Protein 3FAJ (pdb70)

CATH classification: 1.20.120.950

Structure (mmCIF, N/CA/C/O backbone):
data_3FAJ
#
_entry.id   3FAJ
#
_cell.length_a   62.450
_cell.length_b   62.450
_cell.length_c   57.220
_cell.angle_alpha   90.00
_cell.angle_beta   90.00
_cell.angle_gamma   120.00
#
_symmetry.space_group_name_H-M   'P 61'
#
loop_
_entity.id
_entity.type
_entity.pdbx_description
1 polymer 'Putative uncharacterized protein'
2 non-polymer 'CHLORIDE ION'
3 water water
#
loop_
_atom_site.group_PDB
_atom_site.id
_atom_site.type_symbol
_atom_site.label_atom_id
_atom_site.label_alt_id
_atom_site.label_comp_id
_atom_site.label_asym_id
_atom_site.label_entity_id
_atom_site.label_seq_id
_atom_site.pdbx_PDB_ins_code
_atom_site.Cartn_x
_atom_site.Cartn_y
_atom_site.Cartn_z
_atom_site.occupancy
_atom_site.B_iso_or_equiv
_atom_site.auth_seq_id
_atom_site.auth_comp_id
_atom_site.auth_asym_id
_atom_site.auth_atom_id
_atom_site.pdbx_PDB_model_num
ATOM 1 N N . LYS A 1 27 ? -18.101 38.453 -4.582 1.00 36.00 7 LYS A N 1
ATOM 2 C CA . LYS A 1 27 ? -18.978 39.533 -5.127 1.00 35.59 7 LYS A CA 1
ATOM 3 C C . LYS A 1 27 ? -19.446 40.483 -4.010 1.00 35.18 7 LYS A C 1
ATOM 4 O O . LYS A 1 27 ? -18.651 40.850 -3.128 1.00 35.59 7 LYS A O 1
ATOM 10 N N . LYS A 1 28 ? -20.724 40.869 -4.048 1.00 34.11 8 LYS A N 1
ATOM 11 C CA . LYS A 1 28 ? -21.296 41.839 -3.109 1.00 32.73 8 LYS A CA 1
ATOM 12 C C . LYS A 1 28 ? -21.192 41.398 -1.645 1.00 31.74 8 LYS A C 1
ATOM 13 O O . LYS A 1 28 ? -21.650 40.305 -1.266 1.00 31.56 8 LYS A O 1
ATOM 19 N N . GLY A 1 29 ? -20.561 42.247 -0.833 1.00 30.12 9 GLY A N 1
ATOM 20 C CA . GLY A 1 29 ? -20.489 42.021 0.601 1.00 27.75 9 GLY A CA 1
ATOM 21 C C . GLY A 1 29 ? -19.376 41.067 0.994 1.00 25.73 9 GLY A C 1
ATOM 22 O O . GLY A 1 29 ? -19.263 40.687 2.161 1.00 25.99 9 GLY A O 1
ATOM 23 N N . ASP A 1 30 ? -18.542 40.681 0.026 1.00 24.49 10 ASP A N 1
ATOM 24 C CA . ASP A 1 30 ? -17.459 39.737 0.311 1.00 23.97 10 ASP A CA 1
ATOM 25 C C . ASP A 1 30 ? -16.222 40.499 0.770 1.00 23.83 10 ASP A C 1
ATOM 26 O O . ASP A 1 30 ? -15.235 40.635 0.036 1.00 23.96 10 ASP A O 1
ATOM 31 N N . TYR A 1 31 ? -16.283 40.991 2.007 1.00 22.75 11 TYR A N 1
ATOM 32 C CA . TYR A 1 31 ? -15.215 41.827 2.549 1.00 22.50 11 TYR A CA 1
ATOM 33 C C . TYR A 1 31 ? -13.947 41.025 2.792 1.00 22.65 11 TYR A C 1
ATOM 34 O O . TYR A 1 31 ? -12.848 41.556 2.633 1.00 23.35 11 TYR A O 1
ATOM 43 N N . ALA A 1 32 ? -14.110 39.758 3.194 1.00 23.12 12 ALA A N 1
ATOM 44 C CA . ALA A 1 32 ? -12.977 38.858 3.337 1.00 23.22 12 ALA A CA 1
ATOM 45 C C . ALA A 1 32 ? -12.203 38.753 2.011 1.00 24.04 12 ALA A C 1
ATOM 46 O O . ALA A 1 32 ? -10.970 38.902 1.990 1.00 22.89 12 ALA A O 1
ATOM 48 N N . GLY A 1 33 ? -12.920 38.506 0.912 1.00 24.36 13 GLY A N 1
ATOM 49 C CA . GLY A 1 33 ? -12.297 38.438 -0.428 1.00 24.54 13 GLY A CA 1
ATOM 50 C C . GLY A 1 33 ? -11.618 39.748 -0.800 1.00 25.49 13 GLY A C 1
ATOM 51 O O . GLY A 1 33 ? -10.505 39.748 -1.377 1.00 25.34 13 GLY A O 1
ATOM 52 N N . GLY A 1 34 ? -12.273 40.868 -0.464 1.00 24.11 14 GLY A N 1
ATOM 53 C CA . GLY A 1 34 ? -11.718 42.198 -0.752 1.00 24.63 14 GLY A CA 1
ATOM 54 C C . GLY A 1 34 ? -10.425 42.410 0.036 1.00 24.17 14 GLY A C 1
ATOM 55 O O . GLY A 1 34 ? -9.454 42.966 -0.487 1.00 25.18 14 GLY A O 1
ATOM 56 N N . ALA A 1 35 ? -10.412 41.956 1.283 1.00 23.68 15 ALA A N 1
ATOM 57 C CA . ALA A 1 35 ? -9.204 42.021 2.102 1.00 24.02 15 ALA A CA 1
ATOM 58 C C . ALA A 1 35 ? -8.086 41.190 1.451 1.00 24.27 15 ALA A C 1
ATOM 59 O O . ALA A 1 35 ? -6.959 41.663 1.349 1.00 24.02 15 ALA A O 1
ATOM 61 N N . VAL A 1 36 ? -8.394 39.974 0.999 1.00 23.29 16 VAL A N 1
ATOM 62 C CA . VAL A 1 36 ? -7.362 39.105 0.376 1.00 23.22 16 VAL A CA 1
ATOM 63 C C . VAL A 1 36 ? -6.774 39.786 -0.880 1.00 23.64 16 VAL A C 1
ATOM 64 O O . VAL A 1 36 ? -5.556 39.728 -1.129 1.00 24.84 16 VAL A O 1
ATOM 68 N N . LYS A 1 37 ? -7.617 40.479 -1.641 1.00 23.01 17 LYS A N 1
ATOM 69 C CA A LYS A 1 37 ? -7.118 41.204 -2.815 0.50 23.11 17 LYS A CA 1
ATOM 70 C CA B LYS A 1 37 ? -7.161 41.233 -2.820 0.50 23.42 17 LYS A CA 1
ATOM 71 C C . LYS A 1 37 ? -6.114 42.277 -2.392 1.00 23.23 17 LYS A C 1
ATOM 72 O O . LYS A 1 37 ? -5.054 42.415 -3.018 1.00 24.41 17 LYS A O 1
ATOM 83 N N . ILE A 1 38 ? -6.435 43.021 -1.337 1.00 23.50 18 ILE A N 1
ATOM 84 C CA . ILE A 1 38 ? -5.541 44.052 -0.785 1.00 23.28 18 ILE A CA 1
ATOM 85 C C . ILE A 1 38 ? -4.241 43.385 -0.315 1.00 23.11 18 ILE A C 1
ATOM 86 O O . ILE A 1 38 ? -3.134 43.866 -0.612 1.00 23.37 18 ILE A O 1
ATOM 91 N N . LEU A 1 39 ? -4.382 42.267 0.386 1.00 23.28 19 LEU A N 1
ATOM 92 C CA . LEU A 1 39 ? -3.190 41.537 0.887 1.00 24.27 19 LEU A CA 1
ATOM 93 C C . LEU A 1 39 ? -2.279 41.060 -0.263 1.00 24.90 19 LEU A C 1
ATOM 94 O O . LEU A 1 39 ? -1.041 41.144 -0.162 1.00 25.32 19 LEU A O 1
ATOM 99 N N . ASP A 1 40 ? -2.872 40.569 -1.342 1.00 24.96 20 ASP A N 1
ATOM 100 C CA . ASP A 1 40 ? -2.082 40.172 -2.517 1.00 25.54 20 ASP A CA 1
ATOM 101 C C . ASP A 1 40 ? -1.307 41.358 -3.112 1.00 26.00 20 ASP A C 1
ATOM 102 O O . ASP A 1 40 ? -0.151 41.220 -3.538 1.00 25.92 20 ASP A O 1
ATOM 107 N N . MET A 1 41 ? -1.950 42.526 -3.170 1.00 25.70 21 MET A N 1
ATOM 108 C CA . MET A 1 41 ? -1.288 43.757 -3.673 1.00 26.83 21 MET A CA 1
ATOM 109 C C . MET A 1 41 ? -0.163 44.194 -2.726 1.00 25.93 21 MET A C 1
ATOM 110 O O . MET A 1 41 ? 0.909 44.642 -3.173 1.00 25.85 21 MET A O 1
ATOM 115 N N . PHE A 1 42 ? -0.408 44.069 -1.426 1.00 24.00 22 PHE A N 1
ATOM 116 C CA . PHE A 1 42 ? 0.601 44.353 -0.401 1.00 24.10 22 PHE A CA 1
ATOM 117 C C . PHE A 1 42 ? 1.843 43.486 -0.646 1.00 24.65 22 PHE A C 1
ATOM 118 O O . PHE A 1 42 ? 2.978 43.991 -0.679 1.00 24.72 22 PHE A O 1
ATOM 126 N N . GLU A 1 43 ? 1.622 42.191 -0.853 1.00 23.82 23 GLU A N 1
ATOM 127 C CA . GLU A 1 43 ? 2.749 41.251 -1.007 1.00 23.42 23 GLU A CA 1
ATOM 128 C C . GLU A 1 43 ? 3.500 41.467 -2.303 1.00 23.70 23 GLU A C 1
ATOM 129 O O . GLU A 1 43 ? 4.701 41.152 -2.394 1.00 22.62 23 GLU A O 1
ATOM 135 N N . ASN A 1 44 ? 2.793 41.970 -3.314 1.00 23.11 24 ASN A N 1
ATOM 136 C CA . ASN A 1 44 ? 3.403 42.245 -4.619 1.00 23.60 24 ASN A CA 1
ATOM 137 C C . ASN A 1 44 ? 4.163 43.552 -4.672 1.00 23.77 24 ASN A C 1
ATOM 138 O O . ASN A 1 4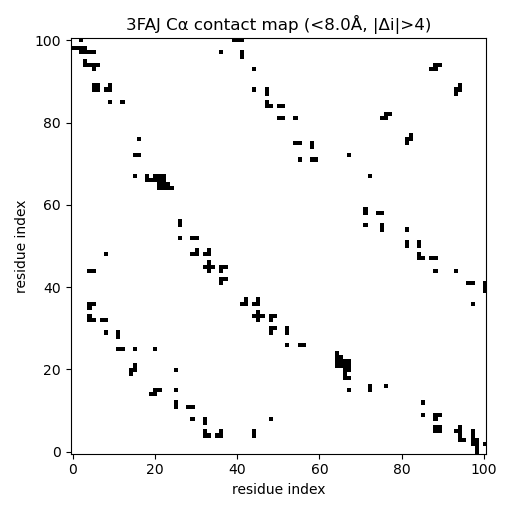4 ? 4.779 43.862 -5.668 1.00 24.19 24 ASN A O 1
ATOM 143 N N . GLY A 1 45 ? 4.082 44.331 -3.600 1.00 24.54 25 GLY A N 1
ATOM 144 C CA . GLY A 1 45 ? 4.738 45.621 -3.582 1.00 25.03 25 GLY A CA 1
ATOM 145 C C . GLY A 1 45 ? 3.920 46.704 -4.252 1.00 24.83 25 GLY A C 1
ATOM 146 O O . GLY A 1 45 ? 4.403 47.807 -4.429 1.00 25.24 25 GLY A O 1
ATOM 147 N N . GLN A 1 46 ? 2.772 46.459 -4.571 1.00 24.88 26 GLN A N 1
ATOM 148 C CA . GLN A 1 46 ? 1.884 47.343 -5.323 1.00 26.09 26 GLN A CA 1
ATOM 149 C C . GLN A 1 46 ? 1.339 48.484 -4.464 1.00 26.27 26 GLN A C 1
ATOM 150 O O . GLN A 1 46 ? 0.985 49.547 -4.979 1.00 26.46 26 GLN A O 1
ATOM 156 N N . LEU A 1 47 ? 1.265 48.248 -3.157 1.00 27.65 27 LEU A N 1
ATOM 157 C CA . LEU A 1 47 ? 0.695 49.169 -2.174 1.00 29.08 27 LEU A CA 1
ATOM 158 C C . LEU A 1 47 ? 1.784 49.781 -1.324 1.00 29.88 27 LEU A C 1
ATOM 159 O O . LEU A 1 47 ? 2.881 49.233 -1.190 1.00 32.22 27 LEU A O 1
ATOM 164 N N . GLY A 1 48 ? 1.487 50.928 -0.751 1.00 28.56 28 GLY A N 1
ATOM 165 C CA . GLY A 1 48 ? 2.432 51.566 0.130 1.00 27.42 28 GLY A CA 1
ATOM 166 C C . GLY A 1 48 ? 1.872 51.575 1.534 1.00 25.80 28 GLY A C 1
ATOM 167 O O . GLY A 1 48 ? 0.818 50.975 1.809 1.00 25.17 28 GLY A O 1
ATOM 168 N N . TYR A 1 49 ? 2.608 52.228 2.424 1.00 24.57 29 TYR A N 1
ATOM 169 C CA . TYR A 1 49 ? 2.169 52.413 3.793 1.00 24.27 29 TYR A CA 1
ATOM 170 C C . TYR A 1 49 ? 2.020 53.906 3.982 1.00 23.65 29 TYR A C 1
ATOM 171 O O . TYR A 1 49 ? 2.902 54.664 3.574 1.00 23.49 29 TYR A O 1
ATOM 180 N N . PRO A 1 50 ? 0.922 54.339 4.620 1.00 23.78 30 PRO A N 1
ATOM 181 C CA . PRO A 1 50 ? -0.156 53.580 5.269 1.00 24.03 30 PRO A CA 1
ATOM 182 C C . PRO A 1 50 ? -1.321 53.114 4.388 1.00 24.39 30 PRO A C 1
ATOM 183 O O . PRO A 1 50 ? -2.296 52.606 4.931 1.00 24.92 30 PRO A O 1
ATOM 187 N N . GLU A 1 51 ? -1.232 53.273 3.066 1.00 24.49 31 GLU A N 1
ATOM 188 C CA . GLU A 1 51 ? -2.316 52.828 2.161 1.00 25.48 31 GLU A CA 1
ATOM 189 C C . GLU A 1 51 ? -2.840 51.434 2.502 1.00 24.35 31 GLU A C 1
ATOM 190 O O . GLU A 1 51 ? -4.053 51.218 2.585 1.00 23.62 31 GLU A O 1
ATOM 196 N N . VAL A 1 52 ? -1.923 50.500 2.729 1.00 23.37 32 VAL A N 1
ATOM 197 C CA . VAL A 1 52 ? -2.331 49.125 2.965 1.00 23.84 32 VAL A CA 1
ATOM 198 C C . VAL A 1 52 ? -3.194 49.011 4.210 1.00 24.00 32 VAL A C 1
ATOM 199 O O . VAL A 1 52 ? -4.248 48.360 4.155 1.00 23.91 32 VAL A O 1
ATOM 203 N N . THR A 1 53 ? -2.782 49.644 5.317 1.00 22.75 33 THR A N 1
ATOM 204 C CA . THR A 1 53 ? -3.560 49.485 6.555 1.00 23.79 33 THR A CA 1
ATOM 205 C C . THR A 1 53 ? -4.862 50.279 6.559 1.00 23.68 33 THR A C 1
ATOM 206 O O . THR A 1 53 ? -5.852 49.825 7.140 1.00 25.00 33 THR A O 1
ATOM 210 N N . LEU A 1 54 ? -4.867 51.435 5.898 1.00 23.87 34 LEU A N 1
ATOM 211 C CA . LEU A 1 54 ? -6.094 52.238 5.790 1.00 23.07 34 LEU A CA 1
ATOM 212 C C . LEU A 1 54 ? -7.138 51.459 4.979 1.00 23.05 34 LEU A C 1
ATOM 213 O O . LEU A 1 54 ? -8.320 51.421 5.350 1.00 23.55 34 LEU A O 1
ATOM 218 N N . LYS A 1 55 ? -6.695 50.839 3.887 1.00 22.25 35 LYS A N 1
ATOM 219 C CA . LYS A 1 55 ? -7.583 50.038 3.045 1.00 22.95 35 LYS A CA 1
ATOM 220 C C . LYS A 1 55 ? -8.087 48.787 3.779 1.00 22.96 35 LYS A C 1
ATOM 221 O O . LYS A 1 55 ? -9.288 48.470 3.680 1.00 23.81 35 LYS A O 1
ATOM 227 N N . LEU A 1 56 ? -7.195 48.077 4.485 1.00 22.86 36 LEU A N 1
ATOM 228 C CA . LEU A 1 56 ? -7.623 46.915 5.296 1.00 22.70 36 LEU A CA 1
ATOM 229 C C . LEU A 1 56 ? -8.606 47.358 6.365 1.00 22.68 36 LEU A C 1
ATOM 230 O O . LEU A 1 56 ? -9.591 46.675 6.614 1.00 23.48 36 LEU A O 1
ATOM 235 N N . ALA A 1 57 ? -8.340 48.504 6.999 1.00 22.82 37 ALA A N 1
ATOM 236 C CA . ALA A 1 57 ? -9.225 49.022 8.037 1.00 23.09 37 ALA A CA 1
ATOM 237 C C . ALA A 1 57 ? -10.642 49.266 7.482 1.00 23.53 37 ALA A C 1
ATOM 238 O O . ALA A 1 57 ? -11.643 49.033 8.181 1.00 23.35 37 ALA A O 1
ATOM 240 N N . GLY A 1 58 ? -10.711 49.725 6.233 1.00 22.84 38 GLY A N 1
ATOM 241 C CA . GLY A 1 58 ? -11.993 49.950 5.540 1.00 23.87 38 GLY A CA 1
ATOM 242 C C . GLY A 1 58 ? -12.779 48.648 5.416 1.00 23.66 38 GLY A C 1
ATOM 243 O O . GLY A 1 58 ? -13.994 48.623 5.648 1.00 24.62 38 GLY A O 1
ATOM 244 N N . GLU A 1 59 ? -12.019 47.548 5.023 1.00 23.81 39 GLU A N 1
ATOM 245 C CA . GLU A 1 59 ? -12.734 46.257 4.965 1.00 24.33 39 GLU A CA 1
ATOM 246 C C . GLU A 1 59 ? -13.141 45.827 6.367 1.00 24.08 39 GLU A C 1
ATOM 247 O O . GLU A 1 59 ? -14.230 45.265 6.579 1.00 24.31 39 GLU A O 1
ATOM 253 N N . GLU A 1 60 ? -12.286 45.947 7.257 1.00 24.24 40 GLU A N 1
ATOM 254 C CA . GLU A 1 60 ? -12.602 45.623 8.646 1.00 25.05 40 GLU A CA 1
ATOM 255 C C . GLU A 1 60 ? -13.848 46.387 9.118 1.00 23.98 40 GLU A C 1
ATOM 256 O O . GLU A 1 60 ? -14.736 45.813 9.764 1.00 24.58 40 GLU A O 1
ATOM 262 N N . ALA A 1 61 ? -14.035 47.633 8.840 1.00 23.43 41 ALA A N 1
ATOM 263 C CA . ALA A 1 61 ? -15.235 48.383 9.212 1.00 23.63 41 ALA A CA 1
ATOM 264 C C . ALA A 1 61 ? -16.457 47.835 8.488 1.00 24.20 41 ALA A C 1
ATOM 265 O O . ALA A 1 61 ? -17.530 47.749 9.078 1.00 23.61 41 ALA A O 1
ATOM 267 N N . ASN A 1 62 ? -16.298 47.492 7.207 1.00 23.79 42 ASN A N 1
ATOM 268 C CA . ASN A 1 62 ? -17.409 46.915 6.431 1.00 23.96 42 ASN A CA 1
ATOM 269 C C . ASN A 1 62 ? -17.880 45.608 7.102 1.00 23.49 42 ASN A C 1
ATOM 270 O O . ASN A 1 62 ? -19.092 45.384 7.280 1.00 23.33 42 ASN A O 1
ATOM 275 N N . ALA A 1 63 ? -16.911 44.765 7.459 1.00 23.13 43 ALA A N 1
ATOM 276 C CA . ALA A 1 63 ? -17.166 43.498 8.163 1.00 23.67 43 ALA A CA 1
ATOM 277 C C . ALA A 1 63 ? -17.887 43.738 9.494 1.00 23.93 43 ALA A C 1
ATOM 278 O O . ALA A 1 63 ? -18.870 43.076 9.781 1.00 23.66 43 ALA A O 1
ATOM 280 N N . ARG A 1 64 ? -17.410 44.706 10.285 1.00 24.10 44 ARG A N 1
ATOM 281 C CA A ARG A 1 64 ? -18.050 45.059 11.542 0.50 24.86 44 ARG A CA 1
ATOM 282 C CA B ARG A 1 64 ? -18.057 45.071 11.547 0.50 24.82 44 ARG A CA 1
ATOM 283 C C . ARG A 1 64 ? -19.524 45.452 11.318 1.00 24.81 44 ARG A C 1
ATOM 284 O O . ARG A 1 64 ? -20.429 44.940 11.989 1.00 25.12 44 ARG A O 1
ATOM 299 N N . ARG A 1 65 ? -19.758 46.331 10.354 1.00 24.83 45 ARG A N 1
ATOM 300 C CA . ARG A 1 65 ? -21.111 46.828 10.076 1.00 25.45 45 ARG A CA 1
ATOM 301 C C . ARG A 1 65 ? -22.058 45.696 9.674 1.00 24.91 45 ARG A C 1
ATOM 302 O O . ARG A 1 65 ? -23.232 45.711 10.033 1.00 25.32 45 ARG A O 1
ATOM 310 N N . ALA A 1 66 ? -21.528 44.726 8.934 1.00 24.91 46 ALA A N 1
ATOM 311 C CA . ALA A 1 66 ? -22.276 43.556 8.456 1.00 25.10 46 ALA A CA 1
ATOM 312 C C . ALA A 1 66 ? -22.432 42.437 9.510 1.00 25.11 46 ALA A C 1
ATOM 313 O O . ALA A 1 66 ? -23.261 41.528 9.349 1.00 26.03 46 ALA A O 1
ATOM 315 N N . GLY A 1 67 ? -21.671 42.522 10.597 1.00 24.44 47 GLY A N 1
ATOM 316 C CA . GLY A 1 67 ? -21.657 41.453 11.597 1.00 24.16 47 GLY A CA 1
ATOM 317 C C . GLY A 1 67 ? -20.824 40.235 11.251 1.00 24.27 47 GLY A C 1
ATOM 318 O O . GLY A 1 67 ? -21.046 39.148 11.820 1.00 24.16 47 GLY A O 1
ATOM 319 N N . ASP A 1 68 ? -19.878 40.402 10.316 1.00 22.88 48 ASP A N 1
ATOM 320 C CA . ASP A 1 68 ? -18.900 39.351 9.969 1.00 23.69 48 ASP A CA 1
ATOM 321 C C . ASP A 1 68 ? -17.768 39.432 10.999 1.00 23.81 48 ASP A C 1
ATOM 322 O O . ASP A 1 68 ? -16.676 39.955 10.714 1.00 23.61 48 ASP A O 1
ATOM 327 N N . GLU A 1 69 ? -18.059 38.964 12.213 1.00 24.15 49 GLU A N 1
ATOM 328 C CA . GLU A 1 69 ? -17.214 39.255 13.374 1.00 24.15 49 GLU A CA 1
ATOM 329 C C . GLU A 1 69 ? -15.830 38.628 13.225 1.00 23.63 49 GLU A C 1
ATOM 330 O O . GLU A 1 69 ? -14.830 39.257 13.564 1.00 24.22 49 GLU A O 1
ATOM 336 N N . ARG A 1 70 ? -15.770 37.387 12.745 1.00 23.47 50 ARG A N 1
ATOM 337 C CA A ARG A 1 70 ? -14.489 36.673 12.632 0.50 23.50 50 ARG A CA 1
ATOM 338 C CA B ARG A 1 70 ? -14.482 36.694 12.651 0.50 23.32 50 ARG A CA 1
ATOM 339 C C . ARG A 1 70 ? -13.612 37.299 11.547 1.00 23.31 50 ARG A C 1
ATOM 340 O O . ARG A 1 70 ? -12.376 37.403 11.698 1.00 23.83 50 ARG A O 1
ATOM 355 N N . THR A 1 71 ? -14.259 37.739 10.464 1.00 23.31 51 THR A N 1
ATOM 356 C CA . THR A 1 71 ? -13.586 38.443 9.376 1.00 23.46 51 THR A CA 1
ATOM 357 C C . THR A 1 71 ? -12.982 39.765 9.877 1.00 23.75 51 THR A C 1
ATOM 358 O O . THR A 1 71 ? -11.805 40.077 9.602 1.00 23.59 51 THR A O 1
ATOM 362 N N . LYS A 1 72 ? -13.777 40.514 10.631 1.00 23.67 52 LYS A N 1
ATOM 363 C CA . LYS A 1 72 ? -13.309 41.751 11.270 1.00 24.08 52 LYS A CA 1
ATOM 364 C C . LYS A 1 72 ? -12.058 41.448 12.080 1.00 24.20 52 LYS A C 1
ATOM 365 O O . LYS A 1 72 ? -11.040 42.152 11.958 1.00 23.79 52 LYS A O 1
ATOM 371 N N . GLU A 1 73 ? -12.126 40.405 12.911 1.00 23.06 53 GLU A N 1
ATOM 372 C CA . GLU A 1 73 ? -11.003 40.105 13.813 1.00 23.52 53 GLU A CA 1
ATOM 373 C C . GLU A 1 73 ? -9.756 39.650 13.057 1.00 23.70 53 GLU A C 1
ATOM 374 O O . GLU A 1 73 ? -8.633 40.045 13.420 1.00 23.80 53 GLU A O 1
ATOM 380 N N . ALA A 1 74 ? -9.937 38.863 11.991 1.00 23.58 54 ALA A N 1
ATOM 381 C CA . ALA A 1 74 ? -8.776 38.426 11.212 1.00 23.97 54 ALA A CA 1
ATOM 382 C C . ALA A 1 74 ? -8.066 39.607 10.557 1.00 24.78 54 ALA A C 1
ATOM 383 O O . ALA A 1 74 ? -6.823 39.690 10.599 1.00 24.25 54 ALA A O 1
ATOM 385 N N . ILE A 1 75 ? -8.851 40.525 9.983 1.00 24.37 55 ILE A N 1
ATOM 386 C CA . ILE A 1 75 ? -8.272 41.733 9.352 1.00 24.10 55 ILE A CA 1
ATOM 387 C C . ILE A 1 75 ? -7.571 42.569 10.429 1.00 24.40 55 ILE A C 1
ATOM 388 O O . ILE A 1 75 ? -6.453 43.034 10.221 1.00 24.37 55 ILE A O 1
ATOM 393 N N . HIS A 1 76 ? -8.203 42.711 11.600 1.00 23.68 56 HIS A N 1
ATOM 394 C CA . HIS A 1 76 ? -7.605 43.478 12.685 1.00 24.70 56 HI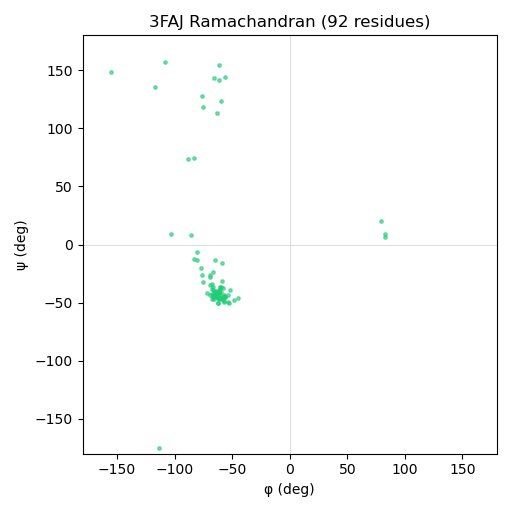S A CA 1
ATOM 395 C C . HIS A 1 76 ? -6.224 42.911 13.053 1.00 24.08 56 HIS A C 1
ATOM 396 O O . HIS A 1 76 ? -5.266 43.674 13.258 1.00 25.31 56 HIS A O 1
ATOM 403 N N . ALA A 1 77 ? -6.121 41.583 13.131 1.00 24.50 57 ALA A N 1
ATOM 404 C CA . ALA A 1 77 ? -4.847 40.930 13.501 1.00 24.75 57 ALA A CA 1
ATOM 405 C C . ALA A 1 77 ? -3.770 41.250 12.469 1.00 24.65 57 ALA A C 1
ATOM 406 O O . ALA A 1 77 ? -2.626 41.555 12.842 1.00 24.54 57 ALA A O 1
ATOM 408 N N . ILE A 1 78 ? -4.133 4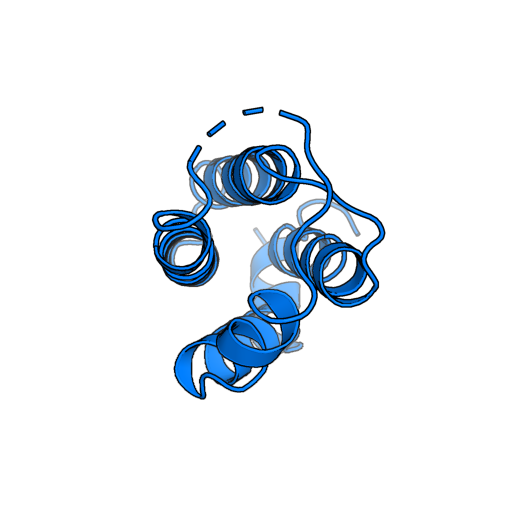1.204 11.191 1.00 24.53 58 ILE A N 1
ATOM 409 C CA . ILE A 1 78 ? -3.186 41.492 10.108 1.00 24.64 58 ILE A CA 1
ATOM 410 C C . ILE A 1 78 ? -2.741 42.964 10.136 1.00 24.70 58 ILE A C 1
ATOM 411 O O . ILE A 1 78 ? -1.552 43.258 9.995 1.00 24.55 58 ILE A O 1
ATOM 416 N N .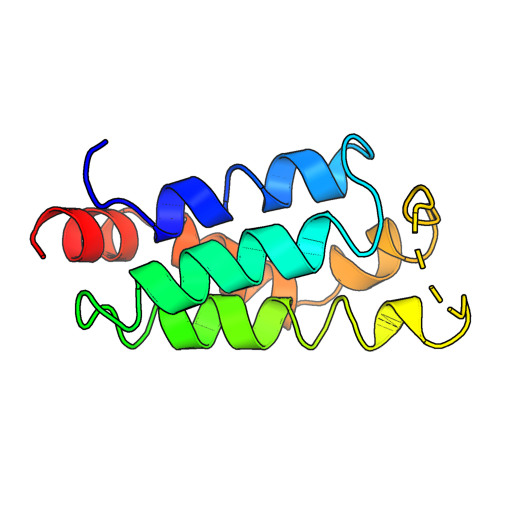 VAL A 1 79 ? -3.703 43.864 10.338 1.00 24.72 59 VAL A N 1
ATOM 417 C CA . VAL A 1 79 ? -3.387 45.296 10.421 1.00 24.61 59 VAL A CA 1
ATOM 418 C C . VAL A 1 79 ? -2.357 45.539 11.523 1.00 25.35 59 VAL A C 1
ATOM 419 O O . VAL A 1 79 ? -1.374 46.267 11.316 1.00 25.21 59 VAL A O 1
ATOM 423 N N . LYS A 1 80 ? -2.558 44.927 12.687 1.00 25.30 60 LYS A N 1
ATOM 424 C CA A LYS A 1 80 ? -1.611 45.046 13.801 0.50 25.23 60 LYS A CA 1
ATOM 425 C CA B LYS A 1 80 ? -1.599 45.135 13.764 0.50 25.40 60 LYS A CA 1
ATOM 426 C C . LYS A 1 80 ? -0.210 44.567 13.406 1.00 25.76 60 LYS A C 1
ATOM 427 O O . LYS A 1 80 ? 0.811 45.206 13.720 1.00 24.25 60 LYS A O 1
ATOM 438 N N . MET A 1 81 ? -0.160 43.424 12.712 1.00 24.90 61 MET A N 1
ATOM 439 C CA . MET A 1 81 ? 1.128 42.842 12.324 1.00 27.08 61 MET A CA 1
ATOM 440 C C . MET A 1 81 ? 1.864 43.769 11.371 1.00 25.68 61 MET A C 1
ATOM 441 O O . MET A 1 81 ? 3.060 44.005 11.528 1.00 25.19 61 MET A O 1
ATOM 446 N N . ILE A 1 82 ? 1.146 44.305 10.386 1.00 24.85 62 ILE A N 1
ATOM 447 C CA . ILE A 1 82 ? 1.782 45.199 9.408 1.00 23.90 62 ILE A CA 1
ATOM 448 C C . ILE A 1 82 ? 2.232 46.506 10.063 1.00 23.76 62 ILE A C 1
ATOM 449 O O . ILE A 1 82 ? 3.359 46.958 9.858 1.00 23.47 62 ILE A O 1
ATOM 454 N N . SER A 1 83 ? 1.354 47.100 10.885 1.00 23.97 63 SER A N 1
ATOM 455 C CA A SER A 1 83 ? 1.675 48.330 11.621 0.50 24.51 63 SER A CA 1
ATOM 456 C CA B SER A 1 83 ? 1.670 48.326 11.624 0.50 24.38 63 SER A CA 1
ATOM 457 C C . SER A 1 83 ? 2.925 48.167 12.475 1.00 24.65 63 SER A C 1
ATOM 458 O O . SER A 1 83 ? 3.798 49.036 12.486 1.00 24.29 63 SER A O 1
ATOM 463 N N . ASP A 1 84 ? 2.994 47.047 13.195 1.00 24.94 64 ASP A N 1
ATOM 464 C CA . ASP A 1 84 ? 4.108 46.763 14.084 1.00 26.12 64 ASP A CA 1
ATOM 465 C C . ASP A 1 84 ? 5.412 46.602 13.310 1.00 25.87 64 ASP A C 1
ATOM 466 O O . ASP A 1 84 ? 6.453 47.098 13.761 1.00 25.93 64 ASP A O 1
ATOM 471 N N . ALA A 1 85 ? 5.346 45.920 12.165 1.00 25.60 65 ALA A N 1
ATOM 472 C CA . ALA A 1 85 ? 6.523 45.664 11.343 1.00 25.66 65 ALA A CA 1
ATOM 473 C C . ALA A 1 85 ? 7.021 46.967 10.711 1.00 26.00 65 ALA A C 1
ATOM 474 O O . ALA A 1 85 ? 8.204 47.097 10.425 1.00 25.72 65 ALA A O 1
ATOM 476 N N . MET A 1 86 ? 6.117 47.935 10.526 1.00 26.16 66 MET A N 1
ATOM 477 C CA . MET A 1 86 ? 6.485 49.220 9.927 1.00 27.57 66 MET A CA 1
ATOM 478 C C . MET A 1 86 ? 7.085 50.220 10.910 1.00 29.17 66 MET A C 1
ATOM 479 O O . MET A 1 86 ? 7.635 51.246 10.485 1.00 29.32 66 MET A O 1
ATOM 484 N N . LYS A 1 87 ? 6.976 49.925 12.210 1.00 30.82 67 LYS A N 1
ATOM 485 C CA . LYS A 1 87 ? 7.433 50.853 13.261 1.00 33.05 67 LYS A CA 1
ATOM 486 C C . LYS A 1 87 ? 8.882 51.329 13.089 1.00 33.83 67 LYS A C 1
ATOM 487 O O . LYS A 1 87 ? 9.126 52.540 13.130 1.00 34.05 67 LYS A O 1
ATOM 493 N N . PRO A 1 88 ? 9.847 50.399 12.885 1.00 34.41 68 PRO A N 1
ATOM 494 C CA . PRO A 1 88 ? 11.234 50.843 12.656 1.00 34.86 68 PRO A CA 1
ATOM 495 C C . PRO A 1 88 ? 11.423 51.766 11.438 1.00 35.54 68 PRO A C 1
ATOM 496 O O . PRO A 1 88 ? 12.456 52.432 11.320 1.00 35.58 68 PRO A O 1
ATOM 500 N N . TYR A 1 89 ? 10.434 51.804 10.549 1.00 36.42 69 TYR A N 1
ATOM 501 C CA . TYR A 1 89 ? 10.526 52.570 9.305 1.00 37.10 69 TYR A CA 1
ATOM 502 C C . TYR A 1 89 ? 9.746 53.886 9.360 1.00 38.30 69 TYR A C 1
ATOM 503 O O . TYR A 1 89 ? 9.600 54.572 8.342 1.00 39.04 69 TYR A O 1
ATOM 512 N N . ARG A 1 90 ? 9.269 54.239 10.555 1.00 39.10 70 ARG A N 1
ATOM 513 C CA . ARG A 1 90 ? 8.545 55.492 10.790 1.00 39.72 70 ARG A CA 1
ATOM 514 C C . ARG A 1 90 ? 9.416 56.712 10.525 1.00 39.92 70 ARG A C 1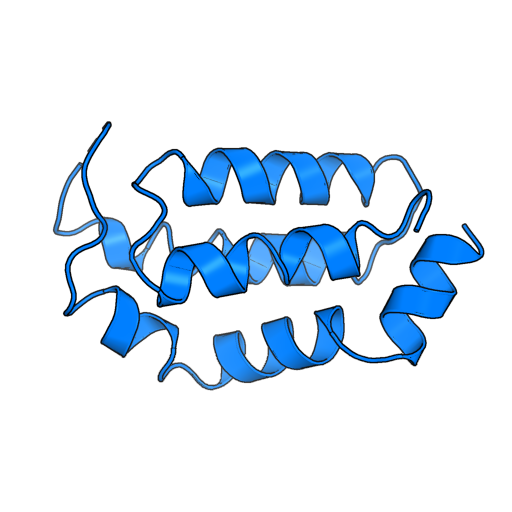
ATOM 515 O O . ARG A 1 90 ? 8.908 57.783 10.188 1.00 40.63 70 ARG A O 1
ATOM 523 N N . SER A 1 98 ? 3.358 58.836 2.589 1.00 34.15 78 SER A N 1
ATOM 524 C CA . SER A 1 98 ? 3.310 57.567 1.861 1.00 34.38 78 SER A CA 1
ATOM 525 C C . SER A 1 98 ? 4.692 57.052 1.477 1.00 33.19 78 SER A C 1
ATOM 526 O O . SER A 1 98 ? 5.586 57.826 1.135 1.00 32.87 78 SER A O 1
ATOM 529 N N . GLN A 1 99 ? 4.855 55.734 1.516 1.00 31.91 79 GLN A N 1
ATOM 530 C CA . GLN A 1 99 ? 6.115 55.109 1.110 1.00 30.62 79 GLN A CA 1
ATOM 531 C C . GLN A 1 99 ? 5.844 53.670 0.664 1.00 28.81 79 GLN A C 1
ATOM 532 O O . GLN A 1 99 ? 4.930 53.039 1.182 1.00 27.59 79 GLN A O 1
ATOM 538 N N . PRO A 1 100 ? 6.627 53.148 -0.301 1.00 27.41 80 PRO A N 1
ATOM 539 C CA . PRO A 1 100 ? 6.548 51.703 -0.549 1.00 26.81 80 PRO A CA 1
ATOM 540 C C . PRO A 1 100 ? 6.951 50.922 0.692 1.00 26.23 80 PRO A C 1
ATOM 541 O O . PRO A 1 100 ? 7.698 51.438 1.543 1.00 26.80 80 PRO A O 1
ATOM 545 N N . ILE A 1 101 ? 6.442 49.706 0.786 1.00 26.26 81 ILE A N 1
ATOM 546 C CA . ILE A 1 101 ? 6.717 48.794 1.889 1.00 26.45 81 ILE A CA 1
ATOM 547 C C . ILE A 1 101 ? 8.125 48.245 1.631 1.00 25.39 81 ILE A C 1
ATOM 548 O O . ILE A 1 101 ? 8.406 47.776 0.517 1.00 24.55 81 ILE A O 1
ATOM 553 N N . PRO A 1 102 ? 9.024 48.322 2.630 1.00 24.95 82 PRO A N 1
ATOM 554 C CA . PRO A 1 102 ? 10.359 47.728 2.445 1.00 24.04 82 PRO A CA 1
ATOM 555 C C . PRO A 1 102 ? 10.259 46.215 2.215 1.00 22.68 82 PRO A C 1
ATOM 556 O O . PRO A 1 102 ? 9.423 45.563 2.824 1.00 22.67 82 PRO A O 1
ATOM 560 N N . GLY A 1 103 ? 11.092 45.672 1.324 1.00 21.87 83 GLY A N 1
ATOM 561 C CA . GLY A 1 103 ? 11.116 44.219 1.061 1.00 21.68 83 GLY A CA 1
ATOM 562 C C . GLY A 1 103 ? 11.255 43.375 2.322 1.00 21.78 83 GLY A C 1
ATOM 563 O O . GLY A 1 103 ? 10.613 42.321 2.452 1.00 21.66 83 GLY A O 1
ATOM 564 N N . GLU A 1 104 ? 12.088 43.849 3.256 1.00 21.66 84 GLU A N 1
ATOM 565 C CA A GLU A 1 104 ? 12.275 43.188 4.548 0.50 22.59 84 GLU A CA 1
ATOM 566 C CA B GLU A 1 104 ? 12.268 43.181 4.553 0.50 22.18 84 GLU A CA 1
ATOM 567 C C . GLU A 1 104 ? 10.959 43.031 5.322 1.00 22.09 84 GLU A C 1
ATOM 568 O O . GLU A 1 104 ? 10.726 41.994 5.966 1.00 22.31 84 GLU A O 1
ATOM 579 N N . VAL A 1 105 ? 10.105 44.056 5.265 1.00 21.54 85 VAL A N 1
ATOM 580 C CA . VAL A 1 105 ? 8.802 44.010 5.930 1.00 21.79 85 VAL A CA 1
ATOM 581 C C . VAL A 1 105 ? 7.848 43.015 5.251 1.00 22.08 85 VAL A C 1
ATOM 582 O O . VAL A 1 105 ? 7.154 42.229 5.913 1.00 22.72 85 VAL A O 1
ATOM 586 N N . ILE A 1 106 ? 7.814 43.035 3.926 1.00 22.09 86 ILE A N 1
ATOM 587 C CA . ILE A 1 106 ? 7.003 42.042 3.210 1.00 22.17 86 ILE A CA 1
ATOM 588 C C . ILE A 1 106 ? 7.431 40.620 3.578 1.00 22.81 86 ILE A C 1
ATOM 589 O O . ILE A 1 106 ? 6.587 39.771 3.853 1.00 22.69 86 ILE A O 1
ATOM 594 N N . ALA A 1 107 ? 8.744 40.383 3.597 1.00 21.63 87 ALA A N 1
ATOM 595 C CA . ALA A 1 107 ? 9.298 39.079 3.948 1.00 22.95 87 ALA A CA 1
AT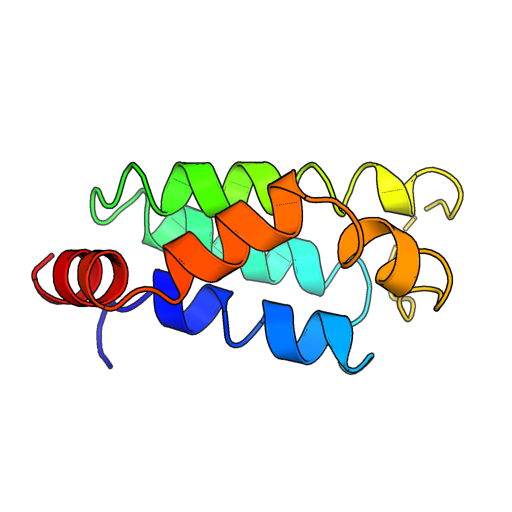OM 596 C C . ALA A 1 107 ? 8.921 38.680 5.382 1.00 23.87 87 ALA A C 1
ATOM 597 O O . ALA A 1 107 ? 8.499 37.545 5.624 1.00 24.94 87 ALA A O 1
ATOM 599 N N . GLN A 1 108 ? 9.086 39.606 6.324 1.00 24.05 88 GLN A N 1
ATOM 600 C CA . GLN A 1 108 ? 8.804 39.314 7.740 1.00 24.38 88 GLN A CA 1
ATOM 601 C C . GLN A 1 108 ? 7.331 38.960 7.921 1.00 24.63 88 GLN A C 1
ATOM 602 O O . GLN A 1 108 ? 6.990 37.915 8.504 1.00 24.64 88 GLN A O 1
ATOM 608 N N . VAL A 1 109 ? 6.460 39.813 7.392 1.00 24.32 89 VAL A N 1
ATOM 609 C CA . VAL A 1 109 ? 4.999 39.605 7.536 1.00 24.94 89 VAL A CA 1
ATOM 610 C C . VAL A 1 109 ? 4.532 38.302 6.881 1.00 25.36 89 VAL A C 1
ATOM 611 O O . VAL A 1 109 ? 3.841 37.487 7.513 1.00 24.99 89 VAL A O 1
ATOM 615 N N . THR A 1 110 ? 4.927 38.084 5.629 1.00 24.17 90 THR A N 1
ATOM 616 C CA . THR A 1 110 ? 4.470 36.902 4.886 1.00 25.14 90 THR A CA 1
ATOM 617 C C . THR A 1 110 ? 5.004 35.593 5.475 1.00 24.61 90 THR A C 1
ATOM 618 O O . THR A 1 110 ? 4.380 34.533 5.312 1.00 26.00 90 THR A O 1
ATOM 622 N N . SER A 1 111 ? 6.127 35.682 6.190 1.00 23.67 91 SER A N 1
ATOM 623 C CA A SER A 1 111 ? 6.740 34.524 6.859 0.50 24.08 91 SER A CA 1
ATOM 624 C CA B SER A 1 111 ? 6.715 34.502 6.833 0.50 24.18 91 SER A CA 1
ATOM 625 C C . SER A 1 111 ? 6.131 34.230 8.227 1.00 23.83 91 SER A C 1
ATOM 626 O O . SER A 1 111 ? 6.406 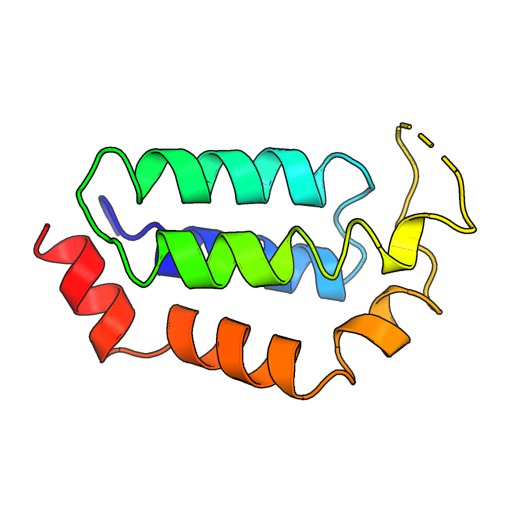33.189 8.829 1.00 24.32 91 SER A O 1
ATOM 631 N N . ASN A 1 112 ? 5.323 35.160 8.728 1.00 24.03 92 ASN A N 1
ATOM 632 C CA . ASN A 1 112 ? 4.700 35.020 10.049 1.00 24.11 92 ASN A CA 1
ATOM 633 C C . ASN A 1 112 ? 3.548 34.002 9.987 1.00 23.67 92 ASN A C 1
ATOM 634 O O . ASN A 1 112 ? 2.579 34.206 9.265 1.00 23.91 92 ASN A O 1
ATOM 639 N N . PRO A 1 113 ? 3.644 32.892 10.742 1.00 23.77 93 PRO A N 1
ATOM 640 C CA . PRO A 1 113 ? 2.560 31.907 10.631 1.00 23.40 93 PRO A CA 1
ATOM 641 C C . PRO A 1 113 ? 1.168 32.454 10.972 1.00 23.75 93 PRO A C 1
ATOM 642 O O . PRO A 1 113 ? 0.185 32.019 10.382 1.00 23.76 93 PRO A O 1
ATOM 646 N N . GLU A 1 114 ? 1.079 33.421 11.886 1.00 23.60 94 GLU A N 1
ATOM 647 C CA . GLU A 1 114 ? -0.213 34.007 12.224 1.00 24.86 94 GLU A CA 1
ATOM 648 C C . GLU A 1 114 ? -0.781 34.777 11.034 1.00 23.99 94 GLU A C 1
ATOM 649 O O . GLU A 1 114 ? -1.976 34.737 10.770 1.00 23.86 94 GLU A O 1
ATOM 655 N N . TYR A 1 115 ? 0.093 35.440 10.278 1.00 23.16 95 TYR A N 1
ATOM 656 C CA . TYR A 1 115 ? -0.364 36.144 9.081 1.00 23.76 95 TYR A CA 1
ATOM 657 C C . TYR A 1 115 ? -0.866 35.133 8.051 1.00 24.05 95 TYR A C 1
ATOM 658 O O . TYR A 1 115 ? -1.927 35.306 7.444 1.00 24.11 95 TYR A O 1
ATOM 667 N N . GLN A 1 116 ? -0.077 34.092 7.830 1.00 24.08 96 GLN 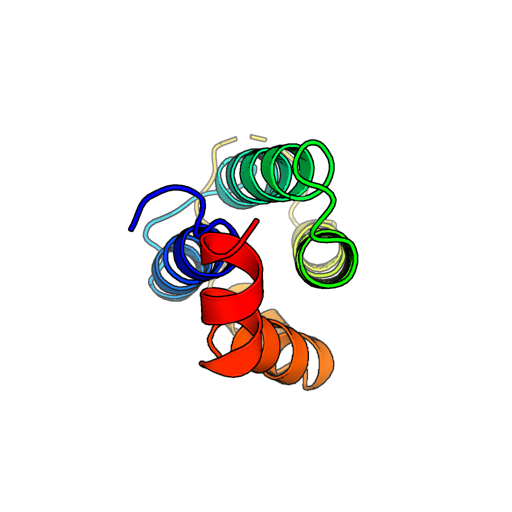A N 1
ATOM 668 C CA . GLN A 1 116 ? -0.472 33.065 6.854 1.00 24.91 96 GLN A CA 1
ATOM 669 C C . GLN A 1 116 ? -1.841 32.481 7.224 1.00 24.51 96 GLN A C 1
ATOM 670 O O . GLN A 1 116 ? -2.691 32.287 6.346 1.00 23.61 96 GLN A O 1
ATOM 676 N N . GLN A 1 117 ? -2.039 32.190 8.509 1.00 22.96 97 GLN A N 1
ATOM 677 C CA . GLN A 1 117 ? -3.308 31.606 8.972 1.00 23.95 97 GLN A CA 1
ATOM 678 C C . GLN A 1 117 ? -4.464 32.573 8.730 1.00 24.10 97 GLN A C 1
ATOM 679 O O . GLN A 1 117 ? -5.540 32.162 8.267 1.00 23.36 97 GLN A O 1
ATOM 685 N N . ALA A 1 118 ? -4.246 33.853 9.062 1.00 23.75 98 ALA A N 1
ATOM 686 C CA . ALA A 1 118 ? -5.306 34.849 8.951 1.00 23.90 98 ALA A CA 1
ATOM 687 C C . ALA A 1 118 ? -5.691 35.050 7.484 1.00 24.08 98 ALA A C 1
ATOM 688 O O . ALA A 1 118 ? -6.872 35.082 7.132 1.00 24.96 98 ALA A O 1
ATOM 690 N N . LYS A 1 119 ? -4.684 35.119 6.607 1.00 24.41 99 LYS A N 1
ATOM 691 C CA . LYS A 1 119 ? -4.943 35.301 5.181 1.00 24.55 99 LYS A CA 1
ATOM 692 C C . LYS A 1 119 ? -5.694 34.092 4.608 1.00 24.60 99 LYS A C 1
ATOM 693 O O . LYS A 1 119 ? -6.663 34.251 3.869 1.00 25.27 99 LYS A O 1
ATOM 699 N N . ALA A 1 120 ? -5.273 32.883 4.984 1.00 24.62 100 ALA A N 1
ATOM 700 C CA . ALA A 1 120 ? -5.963 31.663 4.532 1.00 24.67 100 ALA A CA 1
ATOM 701 C C . ALA A 1 120 ? -7.413 31.641 5.019 1.00 24.36 100 ALA A C 1
ATOM 702 O O . ALA A 1 120 ? -8.305 31.172 4.312 1.00 25.62 100 ALA A O 1
ATOM 704 N N . PHE A 1 121 ? -7.624 32.098 6.242 1.00 24.23 101 PHE A N 1
ATOM 705 C CA . PHE A 1 121 ? -8.969 32.140 6.822 1.00 23.77 101 PHE A CA 1
ATOM 706 C C . PHE A 1 121 ? -9.849 33.076 6.008 1.00 23.54 101 PHE A C 1
ATOM 707 O O . PHE A 1 121 ? -10.987 32.747 5.673 1.00 23.45 101 PHE A O 1
ATOM 715 N N . LEU A 1 122 ? -9.318 34.235 5.668 1.00 22.49 102 LEU A N 1
ATOM 716 C CA . LEU A 1 122 ? -10.081 35.208 4.901 1.00 23.29 102 LEU A CA 1
ATOM 717 C C . LEU A 1 122 ? -10.351 34.710 3.489 1.00 23.34 102 LEU A C 1
ATOM 718 O O . LEU A 1 122 ? -11.418 34.969 2.929 1.00 24.67 102 LEU A O 1
ATOM 723 N N . ALA A 1 123 ? -9.395 33.969 2.938 1.00 23.49 103 ALA A N 1
ATOM 724 C CA . ALA A 1 123 ? -9.504 33.437 1.590 1.00 23.29 103 ALA A CA 1
ATOM 725 C C . ALA A 1 123 ? -10.435 32.218 1.514 1.00 23.52 103 ALA A C 1
ATOM 726 O O . ALA A 1 123 ? -10.923 31.865 0.435 1.00 24.19 103 ALA A O 1
ATOM 728 N N . SER A 1 124 ? -10.679 31.567 2.655 1.00 23.15 104 SER A N 1
ATOM 729 C CA . SER A 1 124 ? -11.362 30.270 2.679 1.00 23.38 104 SER A CA 1
ATOM 730 C C . SER A 1 124 ? -12.806 30.388 2.198 1.00 22.98 104 SER A C 1
ATOM 731 O O . SER A 1 124 ? -13.449 31.396 2.478 1.00 23.31 104 SER A O 1
ATOM 734 N N . PRO A 1 125 ? -13.297 29.368 1.462 1.00 22.95 105 PRO A N 1
ATOM 735 C CA . PRO A 1 125 ? -14.699 29.355 1.017 1.00 23.08 105 PRO A CA 1
ATOM 736 C C . PRO A 1 125 ? -15.690 29.653 2.129 1.00 23.44 105 PRO A C 1
ATOM 737 O O . PRO A 1 125 ? -16.595 30.484 1.940 1.00 24.20 105 PRO A O 1
ATOM 741 N N . ALA A 1 126 ? -15.531 28.991 3.273 1.00 23.36 106 ALA A N 1
ATOM 742 C CA . ALA A 1 126 ? -16.468 29.120 4.390 1.00 23.52 106 ALA A CA 1
ATOM 743 C C . ALA A 1 126 ? -16.624 30.571 4.829 1.00 23.03 106 ALA A C 1
ATOM 744 O O . ALA A 1 126 ? -17.735 31.043 5.068 1.00 23.11 106 ALA A O 1
ATOM 746 N N . THR A 1 127 ? -15.500 31.269 4.954 1.00 22.10 107 THR A N 1
ATOM 747 C CA . THR A 1 127 ? -15.514 32.666 5.366 1.00 22.56 107 THR A CA 1
ATOM 748 C C . THR A 1 127 ? -16.164 33.545 4.295 1.00 22.64 107 THR A C 1
ATOM 749 O O . THR A 1 127 ? -17.023 34.371 4.604 1.00 22.34 107 THR A O 1
ATOM 753 N N . GLN A 1 128 ? -15.765 33.357 3.040 1.00 22.50 108 GLN A N 1
ATOM 754 C CA . GLN A 1 128 ? -16.328 34.189 1.963 1.00 22.72 108 GLN A CA 1
ATOM 755 C C . GLN A 1 128 ? -17.827 33.994 1.799 1.00 22.14 108 GLN A C 1
ATOM 756 O O . GLN A 1 128 ? -18.581 34.957 1.664 1.00 22.86 108 GLN A O 1
ATOM 762 N N . VAL A 1 129 ? -18.264 32.736 1.823 1.00 21.39 109 VAL A N 1
ATOM 763 C CA . VAL A 1 129 ? -19.701 32.423 1.775 1.00 21.83 109 VAL A CA 1
ATOM 764 C C . VAL A 1 129 ? -20.418 33.083 2.941 1.00 22.22 109 VAL A C 1
ATOM 765 O O . VAL A 1 129 ? -21.476 33.688 2.765 1.00 22.24 109 VAL A O 1
ATOM 769 N N . ARG A 1 130 ? -19.839 32.966 4.131 1.00 23.14 110 ARG A N 1
ATOM 770 C CA . ARG A 1 130 ? -20.423 33.559 5.328 1.00 24.63 110 ARG A CA 1
ATOM 771 C C . ARG A 1 130 ? -20.601 35.064 5.162 1.00 24.73 110 ARG A C 1
ATOM 772 O O . ARG A 1 130 ? -21.585 35.637 5.629 1.00 25.03 110 ARG A O 1
ATOM 780 N N . ASN A 1 131 ? -19.643 35.698 4.494 1.00 24.26 111 ASN A N 1
ATOM 781 C CA . ASN A 1 131 ? -19.695 37.136 4.260 1.00 24.15 111 ASN A CA 1
ATOM 782 C C . ASN A 1 131 ? -20.754 37.511 3.229 1.00 24.86 111 ASN A C 1
ATOM 783 O O . ASN A 1 131 ? -21.472 38.497 3.393 1.00 25.54 111 ASN A O 1
ATOM 788 N N . ILE A 1 132 ? -20.845 36.717 2.167 1.00 24.09 112 ILE A N 1
ATOM 789 C CA . ILE A 1 132 ? -21.824 36.963 1.103 1.00 24.79 112 ILE A CA 1
ATOM 790 C C . ILE A 1 132 ? -23.239 36.735 1.642 1.00 25.50 112 ILE A C 1
ATOM 791 O O . ILE A 1 132 ? -24.144 37.551 1.392 1.00 25.93 112 ILE A O 1
ATOM 796 N N . GLU A 1 133 ? -23.419 35.669 2.426 1.00 26.18 113 GLU A N 1
ATOM 797 C CA . GLU A 1 133 ? -24.739 35.335 2.999 1.00 28.49 113 GLU A CA 1
ATOM 798 C C . GLU A 1 133 ? -25.217 36.407 3.984 1.00 30.05 113 GLU A C 1
ATOM 799 O O . GLU A 1 133 ? -26.382 36.416 4.379 1.00 30.19 113 GLU A O 1
ATOM 805 N N . ARG A 1 134 ? -24.305 37.294 4.379 1.00 31.74 114 ARG A N 1
ATOM 806 C CA . ARG A 1 134 ? -24.618 38.395 5.294 1.00 33.39 114 ARG A CA 1
ATOM 807 C C . ARG A 1 134 ? -24.628 39.754 4.593 1.00 33.89 114 ARG A C 1
ATOM 808 O O . ARG A 1 134 ? -24.985 40.772 5.207 1.00 35.18 114 ARG A O 1
#

B-factor: mean 27.18, std 5.42, range [13.75, 54.49]

Foldseek 3Di:
DPQQLLVVLLVLVVCLLVQNAAPPRSLVSLVVSLVSCVVQVLVLSNVLSVVLSVLLVVLCVVVPSPTDDPVSSVVQVPDVSNVVSNCCSVDPVSRVVRVVD

Sequence (101 aa):
KKGDYAGGAVKKILDMFENGQLGYPEVTLKLAGEEANARRRAGDERRTKEAIHAIVKKMISSDAMKPYRSQPIPGEEVIAQVTSSNPEYQQAKAFLASPATQVRNIER

Secondary structure (DSSP, 8-state):
-TT-HHHHHHHHHHHHHTT--EETHHHHHHHHHHHHHHHHT-HHHHHHHHHHHHHHHHHHGGG--EEPPHHHHHHHHH-HHHHHHHHHHHSHHHHHHHHT-

Solvent-accessible surface area: 5764 Å² total; per-residue (Å²): 215,182,20,20,58,0,9,19,0,19,146,15,0,60,57,0,58,103,41,118,9,9,47,55,62,0,12,120,88,0,43,34,32,24,27,42,0,141,158,28,36,4,106,157,1,54,88,12,0,101,22,0,27,119,25,0,27,70,7,2,88,114,85,208,139,70,110,12,34,54,127,1,29,54,112,4,37,78,52,91,93,3,94,128,11,44,61,71,0,44,32,108,68,1,40,76,79,1,87,140,155

Organism: Acidianus two-tailed virus (NCBI:txid315953)

Radius of gyration: 12.92 Å; Cα contacts (8 Å, |Δi|>4): 123; chains: 1; bounding box: 37×28×19 Å

Nearest PDB structures (foldseek):
  3faj-assembly1_A  TM=1.010E+00  e=6.842E-14  Bicaudavirus pozzuoliense
  5eqw-assembly2_B  TM=8.027E-01  e=1.975E-03  Acidianus tailed spindle virus

InterPro domains:
  IPR054511 RNAP inhibitory protein/P131-like [PF22238] (11-103)